Protein AF-A0A1U7MNW4-F1 (afdb_monomer)

Radius of gyration: 14.98 Å; Cα contacts (8 Å, |Δi|>4): 148; chains: 1; bounding box: 35×39×37 Å

Nearest PDB structures (foldseek):
  7eep-assembly1_A  TM=2.471E-01  e=2.845E+00  unidentified

pLDDT: mean 71.07, std 14.26, range [34.97, 89.88]

Secondary structure (DSSP, 8-state):
-PPTT----PPP-EEEETTEEEEEEEEEEEEEEEE-THHHHTTT---------EEEEEEEEEEESTTTSPEEEEEEEESSSEEEEEEE-

Mean predicted aligned error: 10.82 Å

Structure (mmCIF, N/CA/C/O backbone):
data_AF-A0A1U7MNW4-F1
#
_entry.id   AF-A0A1U7MNW4-F1
#
loop_
_atom_site.group_PDB
_atom_site.id
_atom_site.type_symbol
_atom_site.label_atom_id
_atom_site.label_alt_id
_atom_site.label_comp_id
_atom_site.label_asym_id
_atom_site.label_entity_id
_atom_site.label_seq_id
_atom_site.pdbx_PDB_ins_code
_atom_site.Cartn_x
_atom_site.Cartn_y
_atom_site.Cartn_z
_atom_site.occupancy
_atom_site.B_iso_or_equiv
_atom_site.auth_seq_id
_atom_site.auth_comp_id
_atom_site.auth_asym_id
_atom_site.auth_atom_id
_atom_site.pdbx_PDB_model_num
ATOM 1 N N . MET A 1 1 ? 12.363 -27.544 -10.048 1.00 37.16 1 MET A N 1
ATOM 2 C CA . MET A 1 1 ? 12.283 -26.578 -11.163 1.00 37.16 1 MET A CA 1
ATOM 3 C C . MET A 1 1 ? 11.836 -25.243 -10.587 1.00 37.16 1 MET A C 1
ATOM 5 O O . MET A 1 1 ? 10.653 -24.943 -10.553 1.00 37.16 1 MET A O 1
ATOM 9 N N . THR A 1 2 ? 12.796 -24.530 -9.996 1.00 46.03 2 THR A N 1
ATOM 10 C CA . THR A 1 2 ? 12.623 -23.222 -9.349 1.00 46.03 2 THR A CA 1
ATOM 11 C C . THR A 1 2 ? 12.825 -22.162 -10.426 1.00 46.03 2 THR A C 1
ATOM 13 O O . THR A 1 2 ? 13.875 -22.166 -11.066 1.00 46.03 2 THR A O 1
ATOM 16 N N . GLY A 1 3 ? 11.815 -21.328 -10.686 1.00 34.97 3 GLY A N 1
ATOM 17 C CA . GLY A 1 3 ? 11.949 -20.193 -11.603 1.00 34.97 3 GLY A CA 1
ATOM 18 C C . GLY A 1 3 ? 13.008 -19.214 -11.079 1.00 34.97 3 GLY A C 1
ATOM 19 O O . GLY A 1 3 ? 13.090 -19.034 -9.861 1.00 34.97 3 GLY A O 1
ATOM 20 N N . PRO A 1 4 ? 13.856 -18.638 -11.947 1.00 53.69 4 PRO A N 1
ATOM 21 C CA . PRO A 1 4 ? 14.884 -17.709 -11.510 1.00 53.69 4 PRO A CA 1
ATOM 22 C C . PRO A 1 4 ? 14.213 -16.415 -11.028 1.00 53.69 4 PRO A C 1
ATOM 24 O O . PRO A 1 4 ? 13.345 -15.877 -11.706 1.00 53.69 4 PRO A O 1
ATOM 27 N N . ASP A 1 5 ? 14.628 -15.951 -9.852 1.00 48.22 5 ASP A N 1
ATOM 28 C CA . ASP A 1 5 ? 14.294 -14.646 -9.268 1.00 48.22 5 ASP A CA 1
ATOM 29 C C . ASP A 1 5 ? 12.865 -14.435 -8.725 1.00 48.22 5 ASP A C 1
ATOM 31 O O . ASP A 1 5 ? 12.194 -13.440 -8.966 1.00 48.22 5 ASP A O 1
ATOM 35 N N . GLY A 1 6 ? 12.395 -15.372 -7.902 1.00 46.22 6 GLY A N 1
ATOM 36 C CA . GLY A 1 6 ? 11.315 -15.115 -6.944 1.00 46.22 6 GLY A CA 1
ATOM 37 C C . GLY A 1 6 ? 11.882 -14.814 -5.558 1.00 46.22 6 GLY A C 1
ATOM 38 O O . GLY A 1 6 ? 11.658 -15.598 -4.635 1.00 46.22 6 GLY A O 1
ATOM 39 N N . GLY A 1 7 ? 12.675 -13.745 -5.403 1.00 46.38 7 GLY A N 1
ATOM 40 C CA . GLY A 1 7 ? 13.063 -13.262 -4.070 1.00 46.38 7 GLY A CA 1
ATOM 41 C C . GLY A 1 7 ? 11.810 -13.064 -3.200 1.00 46.38 7 GLY A C 1
ATOM 42 O O . GLY A 1 7 ? 10.747 -12.781 -3.759 1.00 46.38 7 GLY A O 1
ATOM 43 N N . PRO A 1 8 ? 11.875 -13.250 -1.864 1.00 49.09 8 PRO A N 1
ATOM 44 C CA . PRO A 1 8 ? 10.693 -13.171 -1.010 1.00 49.09 8 PRO A CA 1
ATOM 45 C C . PRO A 1 8 ? 10.034 -11.815 -1.234 1.00 49.09 8 PRO A C 1
ATOM 47 O O . PRO A 1 8 ? 10.582 -10.781 -0.850 1.00 49.09 8 PRO A O 1
ATOM 50 N N . THR A 1 9 ? 8.893 -11.816 -1.921 1.00 61.59 9 THR A N 1
ATOM 51 C CA . THR A 1 9 ? 8.213 -10.586 -2.298 1.00 61.59 9 THR A CA 1
ATOM 52 C C . THR A 1 9 ? 7.616 -10.031 -1.024 1.00 61.59 9 THR A C 1
ATOM 54 O O . THR A 1 9 ? 6.588 -10.496 -0.532 1.00 61.59 9 THR A O 1
ATOM 57 N N . HIS A 1 10 ? 8.386 -9.161 -0.380 1.00 66.56 10 HIS A N 1
ATOM 58 C CA . HIS A 1 10 ? 8.088 -8.704 0.959 1.00 66.56 10 HIS A CA 1
ATOM 59 C C . HIS A 1 10 ? 6.752 -7.970 0.883 1.00 66.56 10 HIS A C 1
ATOM 61 O O . HIS A 1 10 ? 6.601 -7.033 0.111 1.00 66.56 10 HIS A O 1
ATOM 67 N N . VAL A 1 11 ? 5.746 -8.437 1.613 1.00 69.81 11 VAL A N 1
ATOM 68 C CA . VAL A 1 11 ? 4.440 -7.781 1.604 1.00 69.81 11 VAL A CA 1
ATOM 69 C C . VAL A 1 11 ? 4.511 -6.527 2.477 1.00 69.81 11 VAL A C 1
ATOM 71 O O . VAL A 1 11 ? 4.932 -6.616 3.637 1.00 69.81 11 VAL A O 1
ATOM 74 N N . PRO A 1 12 ? 4.115 -5.350 1.964 1.00 75.44 12 PRO A N 1
ATOM 75 C CA . PRO A 1 12 ? 4.118 -4.139 2.766 1.00 75.44 12 PRO A CA 1
ATOM 76 C C . PRO A 1 12 ? 3.075 -4.269 3.877 1.00 75.44 12 PRO A C 1
ATOM 78 O O . PRO A 1 12 ? 1.892 -4.476 3.623 1.00 75.44 12 PRO A O 1
ATOM 81 N N . THR A 1 13 ? 3.520 -4.147 5.124 1.00 80.44 13 THR A N 1
ATOM 82 C CA . THR A 1 13 ? 2.650 -4.180 6.313 1.00 80.44 13 THR A CA 1
ATOM 83 C C . THR A 1 13 ? 2.313 -2.775 6.805 1.00 80.44 13 THR A C 1
ATOM 85 O O . THR A 1 13 ? 1.222 -2.537 7.319 1.00 80.44 13 THR A O 1
ATOM 88 N N . THR A 1 14 ? 3.236 -1.823 6.637 1.00 82.69 14 THR A N 1
ATOM 89 C CA . THR A 1 14 ? 3.058 -0.433 7.077 1.00 82.69 14 THR A CA 1
ATOM 90 C C . THR A 1 14 ? 3.860 0.521 6.196 1.00 82.69 14 THR A C 1
ATOM 92 O O . THR A 1 14 ? 4.976 0.189 5.800 1.00 82.69 14 THR A O 1
ATOM 95 N N . PHE A 1 15 ? 3.338 1.719 5.932 1.00 82.94 15 PHE A N 1
ATOM 96 C CA . PHE A 1 15 ? 4.067 2.787 5.236 1.00 82.94 15 PHE A CA 1
ATOM 97 C C . PHE A 1 15 ? 3.763 4.168 5.830 1.00 82.94 15 PHE A C 1
ATOM 99 O O . PHE A 1 15 ? 2.800 4.344 6.576 1.00 82.94 15 PHE A O 1
ATOM 106 N N . LEU A 1 16 ? 4.597 5.162 5.514 1.00 79.69 16 LEU A N 1
ATOM 107 C CA . LEU A 1 16 ? 4.405 6.550 5.939 1.00 79.69 16 LEU A CA 1
ATOM 108 C C . LEU A 1 16 ? 3.827 7.377 4.781 1.00 79.69 16 LEU A C 1
ATOM 110 O O . LEU A 1 16 ? 4.392 7.388 3.692 1.00 79.69 16 LEU A O 1
ATOM 114 N N . TRP A 1 17 ? 2.739 8.108 5.014 1.00 79.25 17 TRP A N 1
ATOM 115 C CA . TRP A 1 17 ? 2.132 9.022 4.043 1.00 79.25 17 TRP A CA 1
ATOM 116 C C . TRP A 1 17 ? 1.631 10.288 4.736 1.00 79.25 17 TRP A C 1
ATOM 118 O O . TRP A 1 17 ? 1.013 10.202 5.795 1.00 79.25 17 TRP A O 1
ATOM 128 N N . GLN A 1 18 ? 1.913 11.468 4.165 1.00 74.94 18 GLN A N 1
ATOM 129 C CA . GLN A 1 18 ? 1.493 12.769 4.726 1.00 74.94 18 GLN A CA 1
ATOM 130 C C . GLN A 1 18 ? 1.899 12.957 6.211 1.00 74.94 18 GLN A C 1
ATOM 132 O O . GLN A 1 18 ? 1.156 13.512 7.017 1.00 74.94 18 GLN A O 1
ATOM 137 N N . GLY A 1 19 ? 3.072 12.438 6.605 1.00 81.56 19 GLY A N 1
ATOM 138 C CA . GLY A 1 19 ? 3.549 12.468 7.997 1.00 81.56 19 GLY A CA 1
ATOM 139 C C . GLY A 1 19 ? 2.808 11.518 8.949 1.00 81.56 19 GLY A C 1
ATOM 140 O O . GLY A 1 19 ? 2.952 11.628 10.164 1.00 81.56 19 GLY A O 1
ATOM 141 N N . ARG A 1 20 ? 2.006 10.588 8.418 1.00 83.00 20 ARG A N 1
ATOM 142 C CA . ARG A 1 20 ? 1.187 9.640 9.180 1.00 83.00 20 ARG A CA 1
ATOM 143 C C . ARG A 1 20 ? 1.484 8.203 8.775 1.00 83.00 20 ARG A C 1
ATOM 145 O O . ARG A 1 20 ? 1.675 7.890 7.602 1.00 83.00 20 ARG A O 1
ATOM 152 N N . VAL A 1 21 ? 1.477 7.311 9.756 1.00 85.00 21 VAL A N 1
ATOM 153 C CA . VAL A 1 21 ? 1.666 5.875 9.540 1.00 85.00 21 VAL A CA 1
ATOM 154 C C . VAL A 1 21 ? 0.345 5.256 9.080 1.00 85.00 21 VAL A C 1
ATOM 156 O O . VAL A 1 21 ? -0.671 5.390 9.759 1.00 85.00 21 VAL A O 1
ATOM 159 N N . HIS A 1 22 ? 0.373 4.575 7.938 1.00 86.12 22 HIS A N 1
ATOM 160 C CA . HIS A 1 22 ? -0.747 3.827 7.379 1.00 86.12 22 HIS A CA 1
ATOM 161 C C . HIS A 1 22 ? -0.455 2.339 7.502 1.00 86.12 22 HIS A C 1
ATOM 163 O O . HIS A 1 22 ? 0.574 1.854 7.028 1.00 86.12 22 HIS A O 1
ATOM 169 N N . VAL A 1 23 ? -1.362 1.623 8.162 1.00 87.44 23 VAL A N 1
ATOM 170 C CA . VAL A 1 23 ? -1.257 0.173 8.344 1.00 87.44 23 VAL A CA 1
ATOM 171 C C . VAL A 1 23 ? -2.004 -0.507 7.212 1.00 87.44 23 VAL A C 1
ATOM 173 O O . VAL A 1 23 ? -3.195 -0.237 7.017 1.00 87.44 23 VAL A O 1
ATOM 176 N N . VAL A 1 24 ? -1.310 -1.386 6.493 1.00 88.00 24 VAL A N 1
ATOM 177 C CA . VAL A 1 24 ? -1.898 -2.217 5.444 1.00 88.00 24 VAL A CA 1
ATOM 178 C C . VAL A 1 24 ? -2.804 -3.255 6.097 1.00 88.00 24 VAL A C 1
ATOM 180 O O . VAL A 1 24 ? -2.391 -4.004 6.981 1.00 88.00 24 VAL A O 1
ATOM 183 N N . ARG A 1 25 ? -4.067 -3.264 5.683 1.00 86.88 25 ARG A N 1
ATOM 184 C CA . ARG A 1 25 ? -5.093 -4.216 6.116 1.00 86.88 25 ARG A CA 1
ATOM 185 C C . ARG A 1 25 ? -5.150 -5.431 5.205 1.00 86.88 25 ARG A C 1
ATOM 187 O O . ARG A 1 25 ? -5.350 -6.537 5.696 1.00 86.88 25 ARG A O 1
ATOM 194 N N . GLY A 1 26 ? -4.918 -5.231 3.913 1.00 86.25 26 GLY A N 1
ATOM 195 C CA . GLY A 1 26 ? -4.884 -6.300 2.927 1.00 86.25 26 GLY A CA 1
ATOM 196 C C . GLY A 1 26 ? -4.230 -5.849 1.629 1.00 86.25 26 GLY A C 1
ATOM 197 O O . GLY A 1 26 ? -4.235 -4.667 1.291 1.00 86.25 26 GLY A O 1
ATOM 198 N N . VAL A 1 27 ? -3.662 -6.802 0.896 1.00 88.38 27 VAL A N 1
ATOM 199 C CA . VAL A 1 27 ? -3.202 -6.582 -0.478 1.00 88.38 27 VAL A CA 1
ATOM 200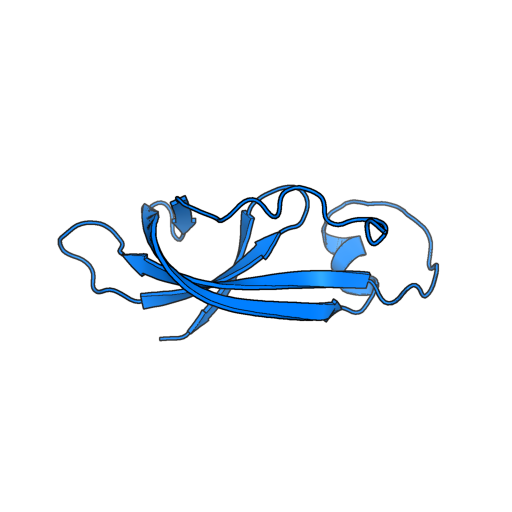 C C . VAL A 1 27 ? -4.357 -6.942 -1.403 1.00 88.38 27 VAL A C 1
ATOM 202 O O . VAL A 1 27 ? -4.817 -8.081 -1.393 1.00 88.38 27 VAL A O 1
ATOM 205 N N . LEU A 1 28 ? -4.831 -5.977 -2.183 1.00 88.31 28 LEU A N 1
ATOM 206 C CA . LEU A 1 28 ? -5.921 -6.180 -3.137 1.00 88.31 28 LEU A CA 1
ATOM 207 C C . LEU A 1 28 ? -5.399 -6.721 -4.469 1.00 88.31 28 LEU A C 1
ATOM 209 O O . LEU A 1 28 ? -6.031 -7.583 -5.073 1.00 88.31 28 LEU A O 1
ATOM 213 N N . ALA A 1 29 ? -4.255 -6.215 -4.935 1.00 85.56 29 ALA A N 1
ATOM 214 C CA . ALA A 1 29 ? -3.641 -6.664 -6.177 1.00 85.56 29 ALA A CA 1
ATOM 215 C C . ALA A 1 29 ? -2.128 -6.424 -6.181 1.00 85.56 29 ALA A C 1
ATOM 217 O O . ALA A 1 29 ? -1.626 -5.505 -5.538 1.00 85.56 29 ALA A O 1
ATOM 218 N N . GLN A 1 30 ? -1.414 -7.242 -6.949 1.00 86.06 30 GLN A N 1
ATOM 219 C CA . GLN A 1 30 ? -0.005 -7.044 -7.270 1.00 86.06 30 GLN A CA 1
ATOM 220 C C . GLN A 1 30 ? 0.168 -7.159 -8.786 1.00 86.06 30 GLN A C 1
ATOM 222 O O . GLN A 1 30 ? -0.389 -8.072 -9.398 1.00 86.06 30 GLN A O 1
ATOM 227 N N . TRP A 1 31 ? 0.908 -6.243 -9.402 1.00 86.31 31 TRP A N 1
ATOM 228 C CA . TRP A 1 31 ? 1.268 -6.340 -10.815 1.00 86.31 31 TRP A CA 1
ATOM 229 C C . TRP A 1 31 ? 2.633 -5.720 -11.074 1.00 86.31 31 TRP A C 1
ATOM 231 O O . TRP A 1 31 ? 3.066 -4.802 -10.384 1.00 86.31 31 TRP A O 1
ATOM 241 N N . THR A 1 32 ? 3.309 -6.225 -12.094 1.00 83.38 32 THR A N 1
ATOM 242 C CA . THR A 1 32 ? 4.573 -5.666 -12.559 1.00 83.38 32 THR A CA 1
ATOM 243 C C . THR A 1 32 ? 4.275 -4.647 -13.650 1.00 83.38 32 THR A C 1
ATOM 245 O O . THR A 1 32 ? 3.608 -4.959 -14.638 1.00 83.38 32 THR A O 1
ATOM 248 N N . GLN A 1 33 ? 4.743 -3.416 -13.474 1.00 81.94 33 GLN A N 1
ATOM 249 C CA . GLN A 1 33 ? 4.614 -2.353 -14.456 1.00 81.94 33 GLN A CA 1
ATOM 250 C C . GLN A 1 33 ? 5.964 -2.045 -15.091 1.00 81.94 33 GLN A C 1
ATOM 252 O O . GLN A 1 33 ? 6.984 -1.893 -14.427 1.00 81.94 33 GLN A O 1
ATOM 257 N N . ARG A 1 34 ? 5.947 -1.908 -16.413 1.00 77.19 34 ARG A N 1
ATOM 258 C CA . ARG A 1 34 ? 7.086 -1.443 -17.194 1.00 77.19 34 ARG A CA 1
ATOM 259 C C . ARG A 1 34 ? 7.192 0.071 -17.072 1.00 77.19 34 ARG A C 1
ATOM 261 O O . ARG A 1 34 ? 6.346 0.790 -17.605 1.00 77.19 34 ARG A O 1
ATOM 268 N N . VAL A 1 35 ? 8.211 0.548 -16.367 1.00 73.00 35 VAL A N 1
ATOM 269 C CA . VAL A 1 35 ? 8.493 1.973 -16.198 1.00 73.00 35 VAL A CA 1
ATOM 270 C C . VAL A 1 35 ? 9.621 2.416 -17.125 1.00 73.00 35 VAL A C 1
ATOM 272 O O . VAL A 1 35 ? 10.612 1.705 -17.321 1.00 73.00 35 VAL A O 1
ATOM 275 N N . PRO A 1 36 ? 9.480 3.601 -17.734 1.00 67.31 36 PRO A N 1
ATOM 276 C CA . PRO A 1 36 ? 10.510 4.129 -18.601 1.00 67.31 36 PRO A CA 1
ATOM 277 C C . PRO A 1 36 ? 11.714 4.590 -17.765 1.00 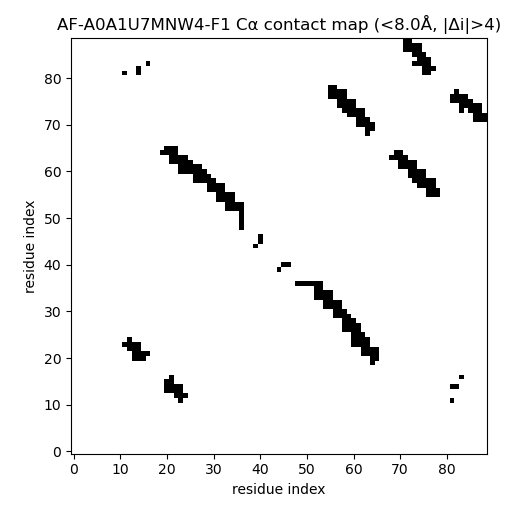67.31 36 PRO A C 1
ATOM 279 O O . PRO A 1 36 ? 11.567 5.229 -16.723 1.00 67.31 36 PRO A O 1
ATOM 282 N N . TRP A 1 37 ? 12.913 4.284 -18.254 1.00 68.12 37 TRP A N 1
ATOM 283 C CA . TRP A 1 37 ? 14.197 4.479 -17.568 1.00 68.12 37 TRP A CA 1
ATOM 284 C C . TRP A 1 37 ? 14.454 5.910 -17.051 1.00 68.12 37 TRP A C 1
ATOM 286 O O . TRP A 1 37 ? 15.152 6.082 -16.054 1.00 68.12 37 TRP A O 1
ATOM 296 N N . TRP A 1 38 ? 13.850 6.943 -17.655 1.00 67.38 38 TRP A N 1
ATOM 297 C CA . TRP A 1 38 ? 13.997 8.336 -17.206 1.00 67.38 38 TRP A CA 1
ATOM 298 C C . TRP A 1 38 ? 13.414 8.597 -15.810 1.00 67.38 38 TRP A C 1
ATOM 300 O O . TRP A 1 38 ? 13.867 9.519 -15.140 1.00 67.38 38 TRP A O 1
ATOM 310 N N . ARG A 1 39 ? 12.480 7.762 -15.330 1.00 63.94 39 ARG A N 1
ATOM 311 C CA . ARG A 1 39 ? 11.957 7.843 -13.954 1.00 63.94 39 ARG A CA 1
ATOM 312 C C . ARG A 1 39 ? 12.991 7.420 -12.907 1.00 63.94 39 ARG A C 1
ATOM 314 O O . ARG A 1 39 ? 12.951 7.936 -11.797 1.00 63.94 39 ARG A O 1
ATOM 321 N N . ARG A 1 40 ? 13.948 6.544 -13.2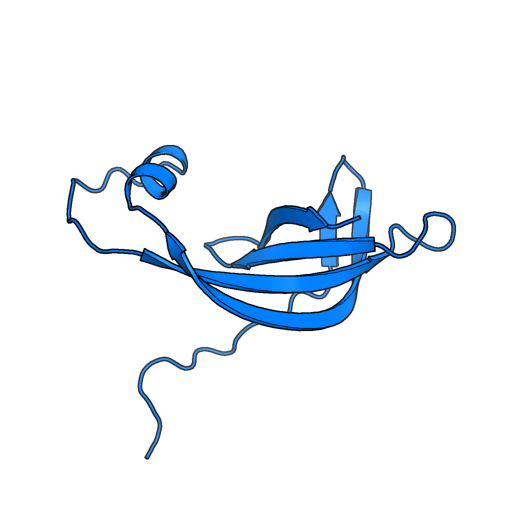55 1.00 58.12 40 ARG A N 1
ATOM 322 C CA . ARG A 1 40 ? 15.016 6.107 -12.332 1.00 58.12 40 ARG A CA 1
ATOM 323 C C . ARG A 1 40 ? 16.132 7.146 -12.181 1.00 58.12 40 ARG A C 1
ATOM 325 O O . ARG A 1 40 ? 16.761 7.218 -11.131 1.00 58.12 40 ARG A O 1
ATOM 332 N N . GLN A 1 41 ? 16.339 7.992 -13.193 1.00 54.12 41 GLN A N 1
ATOM 333 C CA . GLN A 1 41 ? 17.321 9.085 -13.148 1.00 54.12 41 GLN A CA 1
ATOM 334 C C . GLN A 1 41 ? 16.997 10.109 -12.043 1.00 54.12 41 GLN A C 1
ATOM 336 O O . GLN A 1 41 ? 17.909 10.678 -11.448 1.00 54.12 41 GLN A O 1
ATOM 341 N N . GLU A 1 42 ? 15.712 10.310 -11.723 1.00 57.62 42 GLU A N 1
ATOM 342 C CA . GLU A 1 42 ? 15.267 11.210 -10.645 1.00 57.62 42 GLU A CA 1
ATOM 343 C C . GLU A 1 42 ? 15.635 10.673 -9.246 1.00 57.62 42 GLU A C 1
ATOM 345 O O . GLU A 1 42 ? 15.713 11.434 -8.283 1.00 57.62 42 GLU A O 1
ATOM 350 N N . GLU A 1 43 ? 15.894 9.366 -9.132 1.00 58.50 43 GLU A N 1
ATOM 351 C CA . GLU A 1 43 ? 16.153 8.665 -7.867 1.00 58.50 43 GLU A CA 1
ATOM 352 C C . GLU A 1 43 ? 17.641 8.619 -7.479 1.00 58.50 43 GLU A C 1
ATOM 354 O O . GLU A 1 43 ? 17.995 8.057 -6.445 1.00 58.50 43 GLU A O 1
ATOM 359 N N . GLY A 1 44 ? 18.520 9.253 -8.266 1.00 52.38 44 GLY A N 1
ATOM 360 C CA . GLY A 1 44 ? 19.940 9.424 -7.930 1.00 52.38 44 GLY A CA 1
ATOM 361 C C . GLY A 1 44 ? 20.866 8.294 -8.388 1.00 52.38 44 GLY A C 1
ATOM 362 O O . GLY A 1 44 ? 22.042 8.288 -8.025 1.00 52.38 44 GLY A O 1
ATOM 363 N N . VAL A 1 45 ? 20.382 7.358 -9.209 1.00 55.22 45 VAL A N 1
ATOM 364 C CA . VAL A 1 45 ? 21.234 6.339 -9.835 1.00 55.22 45 VAL A CA 1
ATOM 365 C C . VAL A 1 45 ? 21.801 6.906 -11.136 1.00 55.22 45 VAL A C 1
ATOM 367 O O . VAL A 1 45 ? 21.152 6.873 -12.175 1.00 55.22 45 VAL A O 1
ATOM 370 N N . SER A 1 46 ? 23.025 7.433 -11.077 1.00 49.62 46 SER A N 1
ATOM 371 C CA . SER A 1 46 ? 23.790 7.889 -12.246 1.00 49.62 46 SER A CA 1
ATOM 372 C C . SER A 1 46 ? 24.289 6.694 -13.073 1.00 49.62 46 SER A C 1
ATOM 374 O O . SER A 1 46 ? 25.476 6.375 -13.067 1.00 49.62 46 SER A O 1
ATOM 376 N N . GLY A 1 47 ? 23.384 5.997 -13.756 1.00 50.97 47 GLY A N 1
ATOM 377 C CA . GLY A 1 47 ? 23.697 4.973 -14.753 1.00 50.97 47 GLY A CA 1
ATOM 378 C C . GLY A 1 47 ? 23.238 5.464 -16.120 1.00 50.97 47 GLY A C 1
ATOM 379 O O . GLY A 1 47 ? 22.097 5.883 -16.258 1.00 50.97 47 GLY A O 1
ATOM 380 N N . GLY A 1 48 ? 24.131 5.482 -17.115 1.00 52.38 48 GLY A N 1
ATOM 381 C CA . GLY A 1 48 ? 23.847 5.992 -18.464 1.00 52.38 48 GLY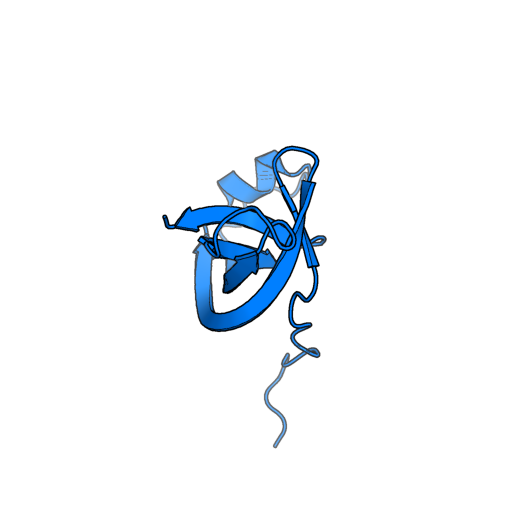 A CA 1
ATOM 382 C C . GLY A 1 48 ? 22.637 5.333 -19.152 1.00 52.38 48 GLY A C 1
ATOM 383 O O . GLY A 1 48 ? 22.074 4.375 -18.628 1.00 52.38 48 GLY A O 1
ATOM 384 N N . PRO A 1 49 ? 22.230 5.826 -20.339 1.00 47.66 49 PRO A N 1
ATOM 385 C CA . PRO A 1 49 ? 20.996 5.432 -21.017 1.00 47.66 49 PRO A CA 1
ATOM 386 C C . PRO A 1 49 ? 21.091 4.015 -21.606 1.00 47.66 49 PRO A C 1
ATOM 388 O O . PRO A 1 49 ? 21.119 3.827 -22.821 1.00 47.66 49 PRO A O 1
ATOM 391 N N . SER A 1 50 ? 21.130 2.996 -20.755 1.00 51.22 50 SER A N 1
ATOM 392 C CA . SER A 1 50 ? 20.750 1.648 -21.145 1.00 51.22 50 SER A CA 1
ATOM 393 C C . SER A 1 50 ? 19.230 1.650 -21.208 1.00 51.22 50 SER A C 1
ATOM 395 O O . SER A 1 50 ? 18.558 1.837 -20.197 1.00 51.22 50 SER A O 1
ATOM 397 N N . ALA A 1 51 ? 18.683 1.526 -22.417 1.00 52.84 51 ALA A N 1
ATOM 398 C CA . ALA A 1 51 ? 17.251 1.505 -22.720 1.00 52.84 51 ALA A CA 1
ATOM 399 C C . ALA A 1 51 ? 16.553 0.231 -22.197 1.00 52.84 51 ALA A C 1
ATOM 401 O O . ALA A 1 51 ? 15.765 -0.405 -22.894 1.00 52.84 51 ALA A O 1
ATOM 402 N N . GLU A 1 52 ? 16.870 -0.163 -20.971 1.00 57.78 52 GLU A N 1
ATOM 403 C CA . GLU A 1 52 ? 16.248 -1.258 -20.259 1.00 57.78 52 GLU A CA 1
ATOM 404 C C . GLU A 1 52 ? 14.924 -0.727 -19.714 1.00 57.78 52 GLU A C 1
ATOM 406 O O . GLU A 1 52 ? 14.868 0.189 -18.891 1.00 57.78 52 GLU A O 1
ATOM 411 N N . VAL A 1 53 ? 13.827 -1.249 -20.258 1.00 59.75 53 VAL A N 1
ATOM 412 C CA . VAL A 1 53 ? 12.507 -1.054 -19.670 1.00 59.75 53 VAL A CA 1
ATOM 413 C C . VAL A 1 53 ? 12.560 -1.698 -18.294 1.00 59.75 53 VAL A C 1
ATOM 415 O O . VAL A 1 53 ? 12.662 -2.917 -18.186 1.00 59.75 53 VAL A O 1
ATOM 418 N N . LEU A 1 54 ? 12.535 -0.873 -17.254 1.00 69.12 54 LEU A N 1
ATOM 4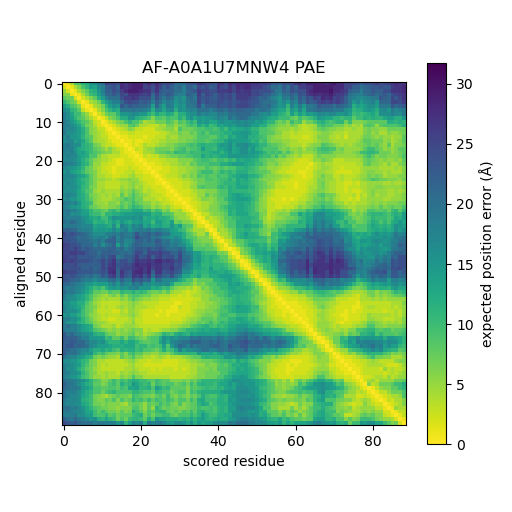19 C CA . LEU A 1 54 ? 12.624 -1.354 -15.888 1.00 69.12 54 LEU A CA 1
ATOM 420 C C . LEU A 1 54 ? 11.270 -1.919 -15.476 1.00 69.12 54 LEU A C 1
ATOM 422 O O . LEU A 1 54 ? 10.225 -1.308 -15.704 1.00 69.12 54 LEU A O 1
ATOM 426 N N . GLU A 1 55 ? 11.293 -3.098 -14.876 1.00 74.06 55 GLU A N 1
ATOM 427 C CA . GLU A 1 55 ? 10.113 -3.744 -14.321 1.00 74.06 55 GLU A CA 1
ATOM 428 C C . GLU A 1 55 ? 9.992 -3.328 -12.853 1.00 74.06 55 GLU A C 1
ATOM 430 O O . GLU A 1 55 ? 10.855 -3.635 -12.035 1.00 74.06 55 GLU A O 1
ATOM 435 N N . GLN A 1 56 ? 8.951 -2.564 -12.524 1.00 76.81 56 GLN A N 1
ATOM 436 C CA . GLN A 1 56 ? 8.656 -2.122 -11.165 1.00 76.81 56 GLN A CA 1
ATOM 437 C C . GLN A 1 56 ? 7.444 -2.880 -10.636 1.00 76.81 56 GLN A C 1
ATOM 439 O O . GLN A 1 56 ? 6.394 -2.931 -11.277 1.00 76.81 56 GLN A O 1
ATOM 444 N N . GLN A 1 57 ? 7.582 -3.473 -9.453 1.00 81.62 57 GLN A N 1
ATOM 445 C CA . GLN A 1 57 ? 6.484 -4.185 -8.818 1.00 81.62 57 GLN A CA 1
ATOM 446 C C . GLN A 1 57 ? 5.570 -3.198 -8.088 1.00 81.62 57 GLN A C 1
ATOM 448 O O . GLN A 1 57 ? 5.998 -2.526 -7.145 1.00 81.62 57 GLN A O 1
ATOM 453 N N . VAL A 1 58 ? 4.305 -3.157 -8.499 1.00 85.81 58 VAL A N 1
ATOM 454 C CA . VAL A 1 58 ? 3.245 -2.352 -7.894 1.00 85.81 58 VAL A CA 1
ATOM 455 C C . VAL A 1 58 ? 2.348 -3.241 -7.032 1.00 85.81 58 VAL A C 1
ATOM 457 O O . VAL A 1 58 ? 1.958 -4.347 -7.420 1.00 85.81 58 VAL A O 1
ATOM 460 N N . TRP A 1 59 ? 2.023 -2.738 -5.848 1.00 87.19 59 TRP A N 1
ATOM 461 C CA . TRP A 1 59 ? 1.207 -3.364 -4.820 1.00 87.19 59 TRP A CA 1
ATOM 462 C C . TRP A 1 59 ? 0.048 -2.446 -4.491 1.00 87.19 59 TRP A C 1
ATOM 464 O O . TRP A 1 59 ? 0.213 -1.442 -3.801 1.00 87.19 59 TRP A O 1
ATOM 474 N N . ARG A 1 60 ? -1.144 -2.818 -4.938 1.00 89.88 60 ARG A N 1
ATOM 475 C CA . ARG A 1 60 ? -2.365 -2.176 -4.485 1.00 89.88 60 ARG A CA 1
ATOM 476 C C . ARG A 1 60 ? -2.759 -2.757 -3.149 1.00 89.88 60 ARG A C 1
ATOM 478 O O . ARG A 1 60 ? -3.143 -3.924 -3.050 1.00 89.88 60 ARG A O 1
ATOM 485 N N . VAL A 1 61 ? -2.686 -1.925 -2.129 1.00 89.50 61 VAL A N 1
ATOM 486 C CA . VAL A 1 61 ? -2.997 -2.288 -0.761 1.00 89.50 61 VAL A CA 1
ATOM 487 C C . VAL A 1 61 ? -4.104 -1.424 -0.219 1.00 89.50 61 VAL A C 1
ATOM 489 O O . VAL A 1 61 ? -4.186 -0.226 -0.457 1.00 89.50 61 VAL A O 1
ATOM 492 N N . GLU A 1 62 ? -4.955 -2.049 0.556 1.00 89.38 62 GLU A N 1
ATOM 493 C CA . GLU A 1 62 ? -5.919 -1.355 1.366 1.00 89.38 62 GLU A CA 1
ATOM 494 C C . GLU A 1 62 ? -5.246 -1.014 2.693 1.00 89.38 62 GLU A C 1
ATOM 496 O O . GLU A 1 62 ? -4.740 -1.898 3.391 1.00 89.38 62 GLU A O 1
ATOM 501 N N . ALA A 1 63 ? -5.190 0.267 3.040 1.00 88.38 63 ALA A N 1
ATOM 502 C CA . ALA A 1 63 ? -4.560 0.721 4.268 1.00 88.38 63 ALA A CA 1
ATOM 503 C C . ALA A 1 63 ? -5.446 1.703 5.025 1.00 88.38 63 ALA A C 1
ATOM 505 O O . ALA A 1 63 ? -6.379 2.296 4.494 1.00 88.38 63 ALA A O 1
ATOM 506 N N . SER A 1 64 ? -5.160 1.854 6.313 1.00 82.44 64 SER A N 1
ATOM 507 C CA . SER A 1 64 ? -5.946 2.703 7.210 1.00 82.44 64 SER A CA 1
ATOM 508 C C . SER A 1 64 ? -5.029 3.565 8.069 1.00 82.44 64 SER A C 1
ATOM 510 O O . SER A 1 64 ? -4.048 3.073 8.639 1.00 82.44 64 SER A O 1
ATOM 512 N N . ALA A 1 65 ? -5.352 4.856 8.173 1.00 80.38 65 ALA A N 1
ATOM 513 C CA . ALA A 1 65 ? -4.608 5.821 8.983 1.00 80.38 65 ALA A CA 1
ATOM 514 C C . ALA A 1 65 ? -5.109 5.813 10.443 1.00 80.38 65 ALA A C 1
ATOM 516 O O . ALA A 1 65 ? -5.618 6.800 10.979 1.00 80.38 65 ALA A O 1
ATOM 517 N N . GLY A 1 66 ? -4.991 4.658 11.101 1.00 74.50 66 GLY A N 1
ATOM 518 C CA . GLY A 1 66 ? -5.492 4.445 12.461 1.00 74.50 66 GLY A CA 1
ATOM 519 C C . GLY A 1 66 ? -6.989 4.112 12.518 1.00 74.50 66 GLY A C 1
ATOM 520 O O . GLY A 1 66 ? -7.560 3.619 11.553 1.00 74.50 66 GLY A O 1
ATOM 521 N N . ARG A 1 67 ? -7.619 4.311 13.688 1.00 63.34 67 ARG A N 1
ATOM 522 C CA . ARG A 1 67 ? -9.037 3.949 13.920 1.00 63.34 67 ARG A CA 1
ATOM 523 C C . ARG A 1 67 ? -10.040 4.993 13.416 1.00 63.34 67 ARG A C 1
ATOM 525 O O . ARG A 1 67 ? -11.224 4.692 13.357 1.00 63.34 67 ARG A O 1
ATOM 532 N N . THR A 1 68 ? -9.579 6.210 13.131 1.00 60.66 68 THR A N 1
ATOM 533 C CA . THR A 1 68 ? -10.448 7.386 12.945 1.00 60.66 68 THR A CA 1
ATOM 534 C C . THR A 1 68 ? -10.472 7.902 11.510 1.00 60.66 68 THR A C 1
ATOM 536 O O . THR A 1 6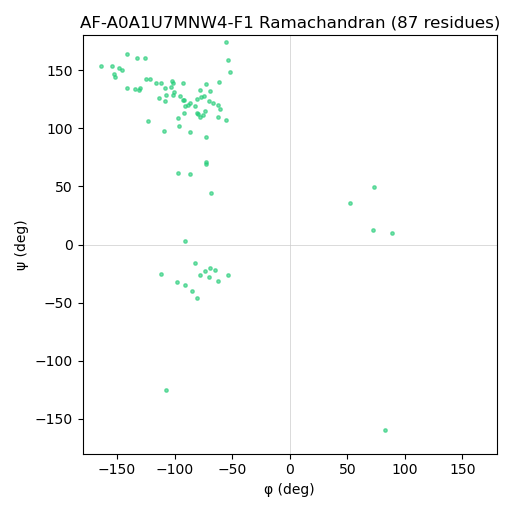8 ? -11.442 8.539 11.116 1.00 60.66 68 THR A O 1
ATOM 539 N N . LEU A 1 69 ? -9.420 7.650 10.728 1.00 61.41 69 LEU A N 1
ATOM 540 C CA . LEU A 1 69 ? -9.415 7.937 9.295 1.00 61.41 69 LEU A CA 1
ATOM 541 C C . LEU A 1 69 ? -9.865 6.691 8.535 1.00 61.41 69 LEU A C 1
ATOM 543 O O . LEU A 1 69 ? -9.469 5.577 8.882 1.00 61.41 69 LEU A O 1
ATOM 547 N N . GLY A 1 70 ? -10.690 6.911 7.513 1.00 66.75 70 GLY A N 1
ATOM 548 C CA . GLY A 1 70 ? -11.227 5.867 6.651 1.00 66.75 70 GLY A CA 1
ATOM 549 C C . GLY A 1 70 ? -10.150 4.969 6.042 1.00 66.75 70 GLY A C 1
ATOM 550 O O . GLY A 1 70 ? -8.966 5.307 5.965 1.00 66.75 70 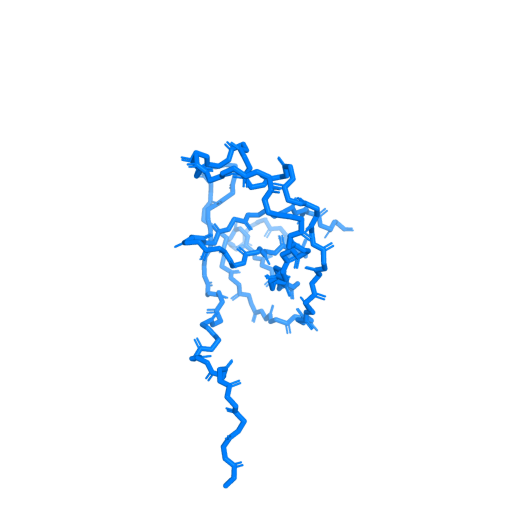GLY A O 1
ATOM 551 N N . GLN A 1 71 ? -10.593 3.787 5.642 1.00 80.56 71 GLN A N 1
ATOM 552 C CA . GLN A 1 71 ? -9.814 2.829 4.875 1.00 80.56 71 GLN A CA 1
ATOM 553 C C . GLN A 1 71 ? -9.716 3.329 3.431 1.00 80.56 71 GLN A C 1
ATOM 555 O O . GLN A 1 71 ? -10.736 3.669 2.842 1.00 80.56 71 GLN A O 1
ATOM 560 N N . GLY A 1 72 ? -8.498 3.417 2.900 1.00 84.75 72 GLY A N 1
ATOM 561 C CA . GLY A 1 72 ? -8.220 3.874 1.539 1.00 84.75 72 GLY A CA 1
ATOM 562 C C . GLY A 1 72 ? -7.391 2.855 0.767 1.00 84.75 72 GLY A C 1
ATOM 563 O O . GLY A 1 72 ? -6.733 1.995 1.364 1.00 84.75 72 GLY A O 1
ATOM 564 N N . VAL A 1 73 ? -7.413 2.948 -0.561 1.00 88.88 73 VAL A N 1
ATOM 565 C CA . VAL A 1 73 ? -6.614 2.090 -1.439 1.00 88.88 73 VAL A CA 1
ATOM 566 C C . VAL A 1 73 ? -5.370 2.847 -1.906 1.00 88.88 73 VAL A C 1
ATOM 568 O O . VAL A 1 73 ? -5.413 3.989 -2.358 1.00 88.88 73 VAL A O 1
ATOM 571 N N . TYR A 1 74 ? -4.217 2.206 -1.780 1.00 85.94 74 TYR A N 1
ATOM 572 C CA . TYR A 1 74 ? -2.914 2.808 -2.024 1.00 85.94 74 TYR A CA 1
ATOM 573 C C . TYR A 1 74 ? -2.092 1.909 -2.930 1.00 85.94 74 TYR A C 1
ATOM 575 O O . TYR A 1 74 ? -1.980 0.711 -2.689 1.00 85.94 74 TYR A O 1
ATOM 583 N N . ASP A 1 75 ? -1.489 2.500 -3.951 1.00 87.69 75 ASP A N 1
ATOM 584 C CA . ASP A 1 75 ? -0.589 1.814 -4.864 1.00 87.69 75 ASP A CA 1
ATOM 585 C C . ASP A 1 75 ? 0.853 2.085 -4.403 1.00 87.69 75 ASP A C 1
ATOM 587 O O . ASP A 1 75 ? 1.352 3.215 -4.458 1.00 87.69 75 ASP A O 1
ATOM 591 N N . LEU A 1 76 ? 1.502 1.051 -3.867 1.00 85.12 76 LEU A N 1
ATOM 592 C CA . LEU A 1 76 ? 2.877 1.074 -3.376 1.00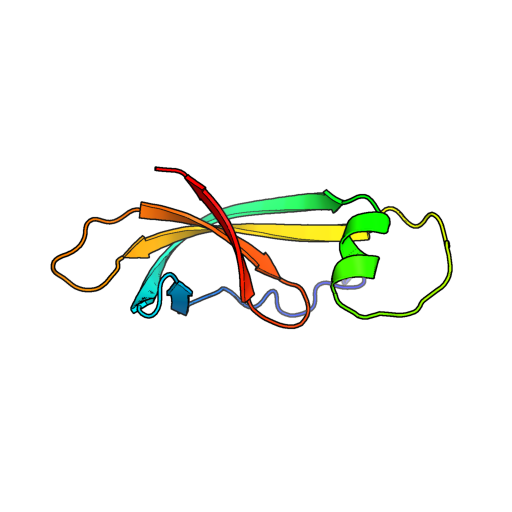 85.12 76 LEU A CA 1
ATOM 593 C C . LEU A 1 76 ? 3.809 0.427 -4.395 1.00 85.12 76 LEU A C 1
ATOM 595 O O . LEU A 1 76 ? 3.493 -0.622 -4.944 1.00 85.12 76 LEU A O 1
ATOM 599 N N . VAL A 1 77 ? 4.994 0.994 -4.580 1.00 81.81 77 VAL A N 1
ATOM 600 C CA . VAL A 1 77 ? 6.049 0.395 -5.401 1.00 81.81 77 VAL A CA 1
ATOM 601 C C . VAL A 1 77 ? 7.222 -0.047 -4.543 1.00 81.81 77 VAL A C 1
ATOM 603 O O . VAL A 1 77 ? 7.613 0.647 -3.595 1.00 81.81 77 VAL A O 1
ATOM 606 N N . GLN A 1 78 ? 7.761 -1.223 -4.868 1.00 70.56 78 GLN A N 1
ATOM 607 C CA . GLN A 1 78 ? 8.972 -1.751 -4.250 1.00 70.56 78 GLN A CA 1
ATOM 608 C C . GLN A 1 78 ? 10.174 -1.413 -5.135 1.00 70.56 78 GLN A C 1
ATOM 610 O O . GLN A 1 78 ? 10.391 -2.050 -6.161 1.00 70.56 78 GLN A O 1
ATOM 615 N N . ASP A 1 79 ? 10.933 -0.398 -4.732 1.00 67.38 79 ASP A N 1
ATOM 616 C CA . ASP A 1 79 ? 12.317 -0.214 -5.180 1.00 67.38 79 ASP A CA 1
ATOM 617 C C . ASP A 1 79 ? 13.239 -0.550 -3.984 1.00 67.38 79 ASP A C 1
ATOM 619 O O . ASP A 1 79 ? 13.053 -1.596 -3.363 1.00 67.38 79 ASP A O 1
ATOM 623 N N . GLU A 1 80 ? 14.150 0.327 -3.551 1.00 61.50 80 GLU A N 1
ATOM 624 C CA . GLU A 1 80 ? 14.928 0.119 -2.306 1.00 61.50 80 GLU A CA 1
ATOM 625 C C . GLU A 1 80 ? 14.121 0.321 -1.006 1.00 61.50 80 GLU A C 1
ATOM 627 O O . GLU A 1 80 ? 14.482 -0.162 0.069 1.00 61.50 80 GLU A O 1
ATOM 632 N N . ARG A 1 81 ? 13.021 1.073 -1.082 1.00 64.31 81 ARG A N 1
ATOM 633 C CA . ARG A 1 81 ? 12.119 1.379 0.036 1.00 64.31 81 ARG A CA 1
ATOM 634 C C . ARG A 1 81 ? 10.689 1.465 -0.480 1.00 64.31 81 ARG A C 1
ATOM 636 O O . ARG A 1 81 ? 10.482 1.887 -1.615 1.00 64.31 81 ARG A O 1
ATOM 643 N N . TRP A 1 82 ? 9.705 1.125 0.352 1.00 72.38 82 TRP A N 1
ATOM 644 C CA . TRP A 1 82 ? 8.296 1.293 -0.012 1.00 72.38 82 TRP A CA 1
ATOM 645 C C . TRP A 1 82 ? 7.997 2.760 -0.290 1.00 72.38 82 TRP A C 1
ATOM 647 O O . TRP A 1 82 ? 8.101 3.603 0.607 1.00 72.38 82 TRP A O 1
ATOM 657 N N . ARG A 1 83 ? 7.618 3.060 -1.530 1.00 70.50 83 ARG A N 1
ATOM 658 C CA . ARG A 1 83 ? 7.171 4.390 -1.930 1.00 70.50 83 ARG A CA 1
ATOM 659 C C . ARG A 1 83 ? 5.724 4.324 -2.374 1.00 70.50 83 ARG A C 1
ATOM 661 O O . ARG A 1 83 ? 5.323 3.405 -3.077 1.00 70.50 83 ARG A O 1
ATOM 668 N N . LEU A 1 84 ? 4.955 5.325 -1.970 1.00 76.88 84 LEU A N 1
ATOM 669 C CA . LEU A 1 84 ? 3.622 5.532 -2.503 1.00 76.88 84 LEU A CA 1
ATOM 670 C C . LEU A 1 84 ? 3.735 6.089 -3.923 1.00 76.88 84 LEU A C 1
ATOM 672 O O . LEU A 1 84 ? 4.227 7.201 -4.107 1.00 76.88 84 LEU A O 1
ATOM 676 N N . GLU A 1 85 ? 3.289 5.315 -4.906 1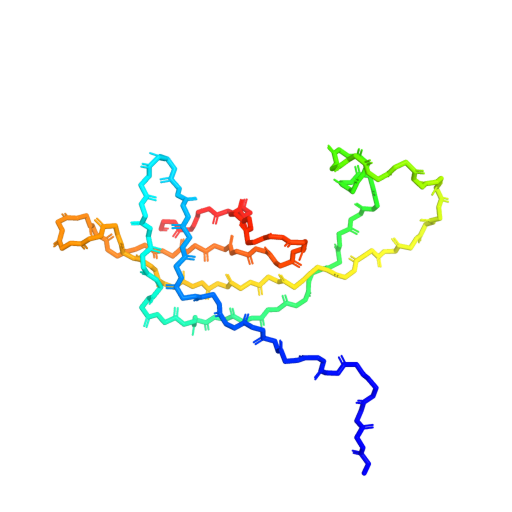.00 75.81 85 GLU A N 1
ATOM 677 C CA . GLU A 1 85 ? 3.202 5.765 -6.294 1.00 75.81 85 GLU A CA 1
ATOM 678 C C . GLU A 1 85 ? 1.933 6.591 -6.498 1.00 75.81 85 GLU A C 1
ATOM 680 O O . GLU A 1 85 ? 1.972 7.679 -7.077 1.00 75.81 85 GLU A O 1
ATOM 685 N N . ARG A 1 86 ? 0.802 6.087 -5.990 1.00 74.88 86 ARG A N 1
ATOM 686 C CA . ARG A 1 86 ? -0.509 6.693 -6.208 1.00 74.88 86 ARG A CA 1
ATOM 687 C C . ARG A 1 86 ? -1.478 6.384 -5.068 1.00 74.88 86 ARG A C 1
ATOM 689 O O . ARG A 1 86 ? -1.456 5.308 -4.480 1.00 74.88 86 ARG A O 1
ATOM 696 N N . VAL A 1 87 ? -2.355 7.343 -4.779 1.00 74.62 87 VAL A N 1
ATOM 697 C CA . VAL A 1 87 ? -3.552 7.135 -3.950 1.00 74.62 87 VAL A CA 1
ATOM 698 C C . VAL A 1 87 ? -4.722 6.855 -4.888 1.00 74.62 87 VAL A C 1
ATOM 700 O O . VAL A 1 87 ? -4.948 7.620 -5.830 1.00 74.62 87 VAL A O 1
ATOM 703 N N . SER A 1 88 ? -5.435 5.761 -4.647 1.00 66.25 88 SER A N 1
ATOM 704 C CA . SER A 1 88 ? -6.702 5.447 -5.299 1.00 66.25 88 SER A CA 1
ATOM 705 C C . SER A 1 88 ? -7.799 5.617 -4.237 1.00 66.25 88 SER A C 1
ATOM 707 O O . SER A 1 88 ? -7.954 4.757 -3.378 1.00 66.25 88 SER A O 1
ATOM 709 N N . ASP A 1 89 ? -8.464 6.775 -4.232 1.00 59.34 89 ASP A N 1
ATOM 710 C CA . ASP A 1 89 ? -9.648 7.051 -3.394 1.00 59.34 89 ASP A CA 1
ATOM 711 C C . ASP A 1 89 ? -10.874 6.276 -3.903 1.00 59.34 89 ASP A C 1
ATOM 713 O O . ASP A 1 89 ? -11.047 6.220 -5.147 1.00 59.34 89 ASP A O 1
#

Sequence (89 aa):
MTGPDGGPTHVPTTFLWQGRVHVVRGVLAQWTQRVPWWRRQEEGVSGGPSAEVLEQQVWRVEASAGRTLGQGVYDLVQDERWRLERVSD

Solvent-accessible surface area (backbone atoms only — not comparable to full-atom values): 5619 Å² total; per-residue (Å²): 140,80,73,87,84,76,65,84,77,77,76,79,55,65,50,79,53,98,96,38,66,28,41,44,77,45,77,79,46,75,48,77,41,81,40,64,52,74,66,50,54,78,73,72,54,94,65,76,93,65,88,54,71,41,77,39,44,36,34,33,26,34,27,24,55,60,96,83,42,69,78,41,39,35,32,32,31,61,70,100,55,88,39,80,76,43,80,48,129

Foldseek 3Di:
DDDPDPDPPDDDQWDADPNFIKGFPFWPDKDWDFDFPVVVVVVPPPDPPPRDRDTKIWTWTFIARPDPGDIFTFIWIDDPDTDTPDTDD